Protein AF-E7QYX4-F1 (afdb_monomer)

Solvent-accessible surface area (backbone atoms only — not comparable to full-atom values): 4350 Å² total; per-residue (Å²): 115,68,67,64,57,32,30,70,68,50,37,45,42,76,43,56,59,51,77,83,48,43,72,48,46,80,41,66,25,35,37,66,33,90,64,83,50,68,69,56,45,52,55,42,48,62,56,26,73,77,39,73,22,62,59,83,82,57,87,48,71,67,62,54,50,54,53,49,48,59,66,73,76,106

Structure (mmCIF, N/CA/C/O backbone):
data_AF-E7QYX4-F1
#
_entry.id   AF-E7QYX4-F1
#
loop_
_atom_site.group_PDB
_atom_site.id
_atom_site.type_symbol
_atom_site.label_atom_id
_atom_site.label_alt_id
_atom_site.label_comp_id
_atom_site.label_asym_id
_atom_site.label_entity_id
_atom_site.label_seq_id
_atom_site.pdbx_PDB_ins_code
_atom_site.Cartn_x
_atom_site.Cartn_y
_atom_site.Cartn_z
_atom_site.occupancy
_atom_site.B_iso_or_equiv
_atom_site.auth_seq_id
_atom_site.auth_comp_id
_atom_site.auth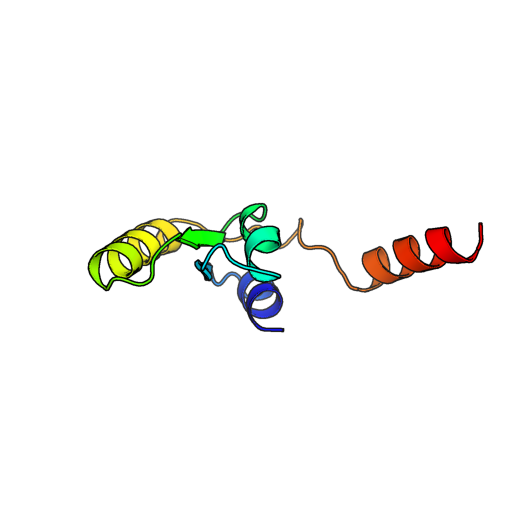_asym_id
_atom_site.auth_atom_id
_atom_site.pdbx_PDB_model_num
ATOM 1 N N . MET A 1 1 ? 5.222 -9.282 -2.856 1.00 74.50 1 MET A N 1
ATOM 2 C CA . MET A 1 1 ? 5.278 -7.883 -2.369 1.00 74.50 1 MET A CA 1
ATOM 3 C C . MET A 1 1 ? 3.843 -7.374 -2.365 1.00 74.50 1 MET A C 1
ATOM 5 O O . MET A 1 1 ? 3.315 -7.059 -3.421 1.00 74.50 1 MET A O 1
ATOM 9 N N . THR A 1 2 ? 3.183 -7.377 -1.207 1.00 92.00 2 THR A N 1
ATOM 10 C CA . THR A 1 2 ? 1.712 -7.501 -1.141 1.00 92.00 2 THR A CA 1
ATOM 11 C C . THR A 1 2 ? 0.925 -6.289 -1.639 1.00 92.00 2 THR A C 1
ATOM 13 O O . THR A 1 2 ? -0.109 -6.473 -2.269 1.00 92.00 2 THR A O 1
ATOM 16 N N . VAL A 1 3 ? 1.398 -5.060 -1.402 1.00 94.31 3 VAL A N 1
ATOM 17 C CA . VAL A 1 3 ? 0.671 -3.844 -1.823 1.00 94.31 3 VAL A CA 1
ATOM 18 C C . VAL A 1 3 ? 0.617 -3.738 -3.347 1.00 94.31 3 VAL A C 1
ATOM 20 O O . VAL A 1 3 ? -0.461 -3.595 -3.909 1.00 94.31 3 VAL A O 1
ATOM 23 N N . GLY A 1 4 ? 1.757 -3.889 -4.029 1.00 92.25 4 GLY A N 1
ATOM 24 C CA . GLY A 1 4 ? 1.797 -3.857 -5.494 1.00 92.25 4 GLY A CA 1
ATOM 25 C C . GLY A 1 4 ? 0.934 -4.949 -6.135 1.00 92.25 4 GLY A C 1
ATOM 26 O O . GLY A 1 4 ? 0.185 -4.672 -7.064 1.00 92.25 4 GLY A O 1
ATOM 27 N N . GLU A 1 5 ? 0.975 -6.173 -5.600 1.00 93.12 5 GLU A N 1
ATOM 28 C CA . GLU A 1 5 ? 0.148 -7.298 -6.072 1.00 93.12 5 GLU A CA 1
ATOM 29 C C . GLU A 1 5 ? -1.356 -7.024 -5.914 1.00 93.12 5 GLU A C 1
ATOM 31 O O . GLU A 1 5 ? -2.141 -7.290 -6.831 1.00 93.12 5 GLU A O 1
ATOM 36 N N . ALA A 1 6 ? -1.755 -6.461 -4.771 1.00 94.88 6 ALA A N 1
ATOM 37 C CA . ALA A 1 6 ? -3.135 -6.081 -4.503 1.00 94.88 6 ALA A CA 1
ATOM 38 C C . ALA A 1 6 ? -3.612 -4.990 -5.471 1.00 94.88 6 ALA A C 1
ATOM 40 O O . ALA A 1 6 ? -4.656 -5.163 -6.101 1.00 94.88 6 ALA A O 1
ATOM 41 N N . LEU A 1 7 ? -2.829 -3.923 -5.666 1.00 93.56 7 LEU A N 1
ATOM 42 C CA . LEU A 1 7 ? -3.189 -2.834 -6.580 1.00 93.56 7 LEU A CA 1
ATOM 43 C C . LEU A 1 7 ? -3.293 -3.321 -8.030 1.00 93.56 7 LEU A C 1
ATOM 45 O O . LEU A 1 7 ? -4.283 -3.016 -8.688 1.00 93.56 7 LEU A O 1
ATOM 49 N N . CYS A 1 8 ? -2.365 -4.162 -8.503 1.00 92.44 8 CYS A N 1
ATOM 50 C CA . CYS A 1 8 ? -2.455 -4.800 -9.826 1.00 92.44 8 CYS A CA 1
ATOM 51 C C . CYS A 1 8 ? -3.725 -5.650 -9.993 1.00 92.44 8 CYS A C 1
ATOM 53 O O . CYS A 1 8 ? -4.242 -5.790 -11.099 1.00 92.44 8 CYS A O 1
ATOM 55 N N . SER A 1 9 ? -4.241 -6.199 -8.892 1.00 92.62 9 SER A N 1
ATOM 56 C CA . SER A 1 9 ? -5.489 -6.968 -8.846 1.00 92.62 9 SER A CA 1
ATOM 57 C C . SER A 1 9 ? -6.710 -6.096 -8.526 1.00 92.62 9 SER A C 1
ATOM 59 O O . SER A 1 9 ? -7.748 -6.622 -8.125 1.00 92.62 9 SER A O 1
ATOM 61 N N . LYS A 1 10 ? -6.591 -4.766 -8.655 1.00 93.12 10 LYS A N 1
ATOM 62 C CA . LYS A 1 10 ? -7.633 -3.772 -8.342 1.00 93.12 10 LYS A CA 1
ATOM 63 C C . LYS A 1 10 ? -8.165 -3.845 -6.909 1.00 93.12 10 LYS A C 1
ATOM 65 O O . LYS A 1 10 ? -9.305 -3.485 -6.631 1.00 93.12 10 LYS A O 1
ATOM 70 N N . THR A 1 11 ? -7.342 -4.317 -5.982 1.00 94.75 11 THR A N 1
ATOM 71 C CA . THR A 1 11 ? -7.688 -4.411 -4.566 1.00 94.75 11 THR A CA 1
ATOM 72 C C . THR A 1 11 ? -7.069 -3.227 -3.819 1.00 94.75 11 THR A C 1
ATOM 74 O O . THR A 1 11 ? -5.840 -3.143 -3.734 1.00 94.75 11 THR A O 1
ATOM 77 N N . PRO A 1 12 ? -7.880 -2.295 -3.282 1.00 96.06 12 PRO A N 1
ATOM 78 C CA . PRO A 1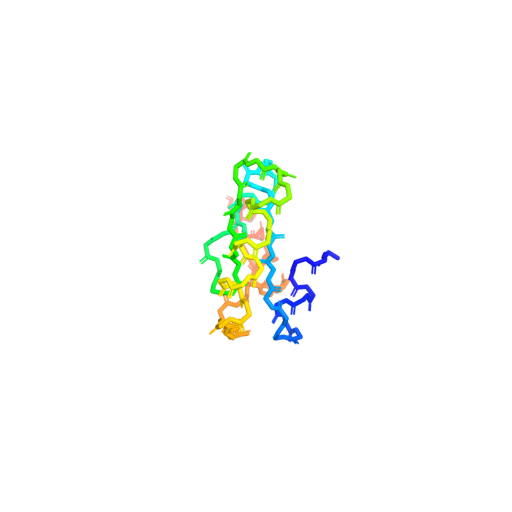 12 ? -7.365 -1.160 -2.529 1.00 96.06 12 PRO A CA 1
ATOM 79 C C . PRO A 1 12 ? -6.724 -1.620 -1.216 1.00 96.06 12 PRO A C 1
ATOM 81 O O . PRO A 1 12 ? -7.103 -2.638 -0.634 1.00 96.06 12 PRO A O 1
ATOM 84 N N . CYS A 1 13 ? -5.749 -0.854 -0.736 1.00 96.06 13 CYS A N 1
ATOM 85 C CA . CYS A 1 13 ? -4.959 -1.193 0.443 1.00 96.06 13 CYS A CA 1
ATOM 86 C C . CYS A 1 13 ? -5.123 -0.151 1.548 1.00 96.06 13 CYS A C 1
ATOM 88 O O . CYS A 1 13 ? -5.127 1.052 1.295 1.00 96.06 13 CYS A O 1
ATOM 90 N N . VAL A 1 14 ? -5.163 -0.618 2.794 1.00 97.19 14 VAL A N 1
ATOM 91 C CA . VAL A 1 14 ? -4.931 0.220 3.974 1.00 97.19 14 VAL A CA 1
ATOM 92 C C . VAL A 1 14 ? -3.560 -0.142 4.523 1.00 97.19 14 VAL A C 1
ATOM 94 O O . VAL A 1 14 ? -3.288 -1.314 4.786 1.00 97.19 14 VAL A O 1
ATOM 97 N N . VAL A 1 15 ? -2.685 0.846 4.682 1.00 97.12 15 VAL A N 1
ATOM 98 C CA . VAL A 1 15 ? -1.305 0.635 5.135 1.00 97.12 15 VAL A CA 1
ATOM 99 C C . VAL A 1 15 ? -0.971 1.550 6.301 1.00 97.12 15 VAL A C 1
ATOM 101 O O . VAL A 1 15 ? -1.442 2.682 6.375 1.00 97.12 15 VAL A O 1
ATOM 104 N N . LYS A 1 16 ? -0.109 1.084 7.206 1.00 97.00 16 LYS A N 1
ATOM 105 C CA . LYS A 1 16 ? 0.482 1.965 8.213 1.00 97.00 16 LYS A CA 1
ATOM 106 C C . LYS A 1 16 ? 1.510 2.875 7.540 1.00 97.00 16 LYS A C 1
ATOM 108 O O . LYS A 1 16 ? 2.404 2.371 6.864 1.00 97.00 16 LYS A O 1
ATOM 113 N N . GLU A 1 17 ? 1.436 4.180 7.773 1.00 95.38 17 GLU A N 1
ATOM 114 C CA . GLU A 1 17 ? 2.389 5.174 7.262 1.00 95.38 17 GLU A CA 1
ATOM 115 C C . GLU A 1 17 ? 3.723 5.100 8.013 1.00 95.38 17 G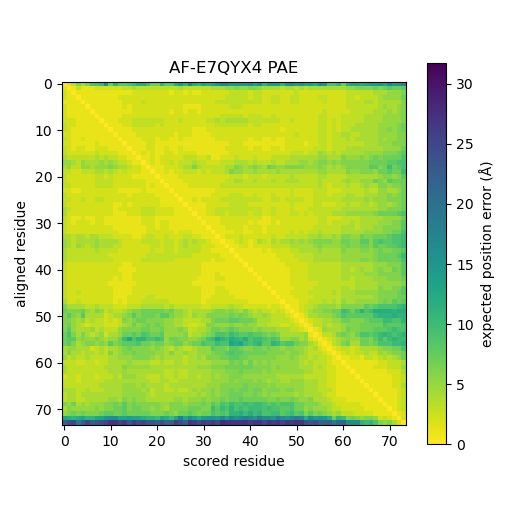LU A C 1
ATOM 117 O O . GLU A 1 17 ? 4.077 5.955 8.823 1.00 95.38 17 GLU A O 1
ATOM 122 N N . SER A 1 18 ? 4.463 4.018 7.795 1.00 94.44 18 SER A N 1
ATOM 123 C CA . SER A 1 18 ? 5.746 3.786 8.441 1.00 94.44 18 SER A CA 1
ATOM 124 C C . SER A 1 18 ? 6.689 2.998 7.537 1.00 94.44 18 SER A C 1
ATOM 126 O O . SER A 1 18 ? 6.299 2.012 6.905 1.00 94.44 18 SER A O 1
ATOM 128 N N . GLY A 1 19 ? 7.956 3.418 7.506 1.00 93.44 19 GLY A N 1
ATOM 129 C CA . GLY A 1 19 ? 9.016 2.742 6.762 1.00 93.44 19 GLY A CA 1
ATOM 130 C C . GLY A 1 19 ? 8.723 2.662 5.264 1.00 93.44 19 GLY A C 1
ATOM 131 O O . GLY A 1 19 ? 8.320 3.641 4.641 1.00 93.44 19 GLY A O 1
ATOM 132 N N . ALA A 1 20 ? 8.910 1.474 4.687 1.00 90.19 20 ALA A N 1
ATOM 133 C CA . ALA A 1 20 ? 8.708 1.236 3.257 1.00 90.19 20 ALA A CA 1
ATOM 134 C C . ALA A 1 20 ? 7.244 1.398 2.800 1.00 90.19 20 ALA A C 1
ATOM 136 O O . ALA A 1 20 ? 6.991 1.574 1.611 1.00 90.19 20 ALA A O 1
ATOM 137 N N . LEU A 1 21 ? 6.271 1.351 3.720 1.00 93.69 21 LEU A N 1
ATOM 138 C CA . LEU A 1 21 ? 4.853 1.477 3.374 1.00 93.69 21 LEU A CA 1
ATOM 139 C C . LEU A 1 21 ? 4.429 2.922 3.089 1.00 93.69 21 LEU A C 1
ATOM 141 O O . LEU A 1 21 ? 3.491 3.134 2.328 1.00 93.69 21 LEU A O 1
ATOM 145 N N . THR A 1 22 ? 5.143 3.915 3.625 1.00 94.81 22 THR A N 1
ATOM 146 C CA . THR A 1 22 ? 4.835 5.338 3.406 1.00 94.81 22 THR A CA 1
ATOM 147 C C . THR A 1 22 ? 4.871 5.713 1.924 1.00 94.81 22 THR A C 1
ATOM 149 O O . THR A 1 22 ? 4.051 6.502 1.467 1.00 94.81 22 THR A O 1
ATOM 152 N N . GLN A 1 23 ? 5.768 5.104 1.146 1.00 91.94 23 GLN A N 1
ATOM 153 C CA . GLN A 1 23 ? 5.882 5.372 -0.290 1.00 91.94 23 GLN A CA 1
ATOM 154 C C . GLN A 1 23 ? 4.670 4.894 -1.095 1.00 91.94 23 GLN A C 1
ATOM 156 O O . GLN A 1 23 ? 4.485 5.340 -2.221 1.00 91.94 23 GLN A O 1
ATOM 161 N N . TRP A 1 24 ? 3.836 4.007 -0.551 1.00 93.50 24 TRP A N 1
ATOM 162 C CA . TRP A 1 24 ? 2.675 3.495 -1.274 1.00 93.50 24 TRP A CA 1
ATOM 163 C C . TRP A 1 24 ? 1.468 4.432 -1.221 1.00 93.50 24 TRP A C 1
ATOM 165 O O . TRP A 1 24 ? 0.609 4.347 -2.089 1.00 93.50 24 TRP A O 1
ATOM 175 N N . VAL A 1 25 ? 1.415 5.356 -0.257 1.00 94.25 25 VAL A N 1
ATOM 176 C CA . VAL A 1 25 ? 0.285 6.287 -0.065 1.00 94.25 25 VAL A CA 1
ATOM 177 C C . VAL A 1 25 ? 0.131 7.274 -1.232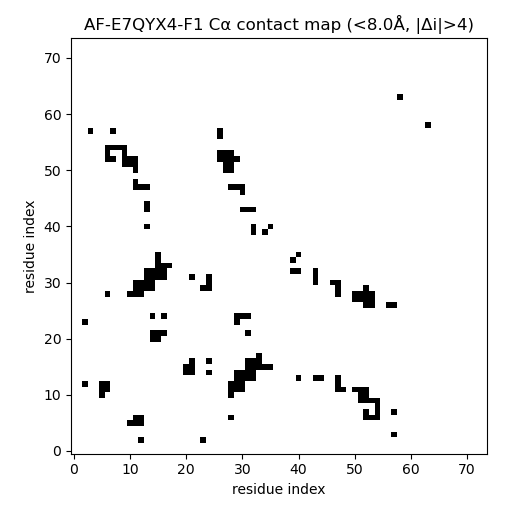 1.00 94.25 25 VAL A C 1
ATOM 179 O O . VAL A 1 25 ? -0.923 7.875 -1.401 1.00 94.25 25 VAL A O 1
ATOM 182 N N . GLN A 1 26 ? 1.157 7.417 -2.075 1.00 91.62 26 GLN A N 1
ATOM 183 C CA . GLN A 1 26 ? 1.074 8.219 -3.299 1.00 91.62 26 GLN A CA 1
ATOM 184 C C . GLN A 1 26 ? 0.238 7.562 -4.412 1.00 91.62 26 GLN A C 1
ATOM 186 O O . GLN A 1 26 ? -0.138 8.249 -5.358 1.00 91.62 26 GLN A O 1
ATOM 191 N N . TYR A 1 27 ? -0.019 6.249 -4.336 1.00 91.75 27 TYR A N 1
ATOM 192 C CA . TYR A 1 27 ? -0.792 5.529 -5.346 1.00 91.75 27 TYR A CA 1
ATOM 193 C C . TYR A 1 27 ? -2.287 5.577 -5.036 1.00 91.75 27 TYR A C 1
ATOM 195 O O . TYR A 1 27 ? -2.719 5.382 -3.897 1.00 91.75 27 TYR A O 1
ATOM 203 N N . GLU A 1 28 ? -3.090 5.785 -6.078 1.00 91.38 28 GLU A N 1
ATOM 204 C CA . GLU A 1 28 ? -4.542 5.732 -5.969 1.00 91.38 28 GLU A CA 1
ATOM 205 C C . GLU A 1 28 ? -5.006 4.353 -5.475 1.00 9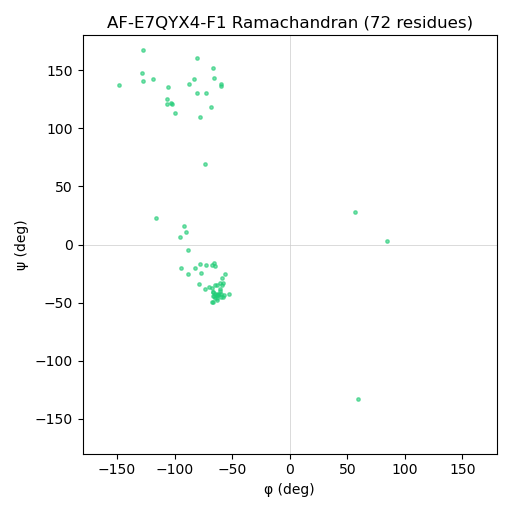1.38 28 GLU A C 1
ATOM 207 O O . GLU A 1 28 ? -4.483 3.310 -5.869 1.00 91.38 28 GLU A O 1
ATOM 212 N N . GLY A 1 29 ? -5.982 4.348 -4.565 1.00 92.56 29 GLY A N 1
ATOM 213 C CA . GLY A 1 29 ? -6.449 3.124 -3.914 1.00 92.56 29 GLY A CA 1
ATOM 214 C C . GLY A 1 29 ? -5.632 2.696 -2.689 1.00 92.56 29 GLY A C 1
ATOM 215 O O . GLY A 1 29 ? -5.972 1.680 -2.081 1.00 92.56 29 GLY A O 1
ATOM 216 N N . VAL A 1 30 ? -4.616 3.462 -2.269 1.00 95.25 30 VAL A N 1
ATOM 217 C CA . VAL A 1 30 ? -3.905 3.249 -0.997 1.00 95.25 30 VAL A CA 1
ATOM 218 C C . VAL A 1 30 ? -4.300 4.315 0.024 1.00 95.25 30 VAL A C 1
ATOM 220 O O . VAL A 1 30 ? -4.099 5.507 -0.183 1.00 95.2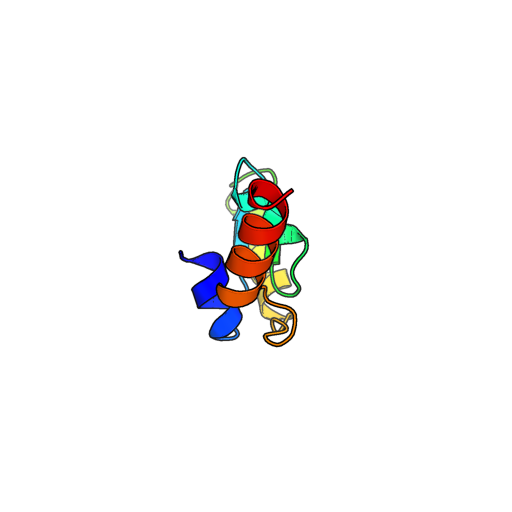5 30 VAL A O 1
ATOM 223 N N . ILE A 1 31 ? -4.841 3.885 1.163 1.00 96.81 31 ILE A N 1
ATOM 224 C CA . ILE A 1 31 ? -5.125 4.750 2.312 1.00 96.81 31 ILE A CA 1
ATOM 225 C C . ILE A 1 31 ? -4.053 4.525 3.378 1.00 96.81 31 ILE A C 1
ATOM 227 O O . ILE A 1 31 ? -3.880 3.411 3.878 1.00 96.81 31 ILE A O 1
ATOM 231 N N . GLY A 1 32 ? -3.354 5.593 3.748 1.00 96.88 32 GLY A N 1
ATOM 232 C CA . GLY A 1 32 ? -2.424 5.590 4.869 1.00 96.88 32 GLY A CA 1
ATOM 233 C C . GLY A 1 32 ? -3.122 5.816 6.214 1.00 96.88 32 GLY A C 1
ATOM 234 O O . GLY A 1 32 ? -4.078 6.588 6.322 1.00 96.88 32 GLY A O 1
ATOM 235 N N . VAL A 1 33 ? -2.653 5.121 7.253 1.00 97.75 33 VAL A N 1
ATOM 236 C CA . VAL A 1 33 ? -3.031 5.352 8.655 1.00 97.75 33 VAL A CA 1
ATOM 237 C C . VAL A 1 33 ? -1.795 5.529 9.534 1.00 97.75 33 VAL A C 1
ATOM 239 O O . VAL A 1 33 ? -0.797 4.823 9.391 1.00 97.75 33 VAL A O 1
ATOM 242 N N . THR A 1 34 ? -1.856 6.451 10.492 1.00 96.31 34 THR A N 1
ATOM 243 C CA . THR A 1 34 ? -0.741 6.728 11.416 1.00 96.31 34 THR A CA 1
ATOM 244 C C . THR A 1 34 ? -0.777 5.850 12.672 1.00 96.31 34 THR A C 1
ATOM 246 O O . THR A 1 34 ? 0.270 5.560 13.256 1.00 96.31 34 THR A O 1
ATOM 249 N N . ASN A 1 35 ? -1.958 5.360 13.060 1.00 95.12 35 ASN A N 1
ATOM 250 C CA . ASN A 1 35 ? -2.160 4.404 14.149 1.00 95.12 35 ASN A CA 1
ATOM 251 C C . ASN A 1 35 ? -2.979 3.187 13.680 1.00 95.12 35 ASN A C 1
ATOM 253 O O . ASN A 1 35 ? -3.534 3.183 12.583 1.00 95.12 35 ASN A O 1
ATOM 257 N N . ILE A 1 36 ? -3.004 2.139 14.506 1.00 96.50 36 ILE A N 1
ATOM 258 C CA . ILE A 1 36 ? -3.633 0.846 14.186 1.00 96.50 36 ILE A CA 1
ATOM 259 C C . ILE A 1 36 ? -4.816 0.527 15.105 1.00 96.50 36 ILE A C 1
ATOM 261 O O . ILE A 1 36 ? -5.160 -0.637 15.303 1.00 96.50 36 ILE A O 1
ATOM 265 N N . GLU A 1 37 ? -5.411 1.555 15.707 1.00 98.19 37 GLU A N 1
ATOM 266 C CA . GLU A 1 37 ? -6.589 1.380 16.550 1.00 98.19 37 GLU A CA 1
ATOM 267 C C . GLU A 1 37 ? -7.780 0.905 15.699 1.00 98.19 37 GLU A C 1
ATOM 269 O O . GLU A 1 37 ? -7.917 1.344 14.551 1.00 98.19 37 GLU A O 1
ATOM 274 N N . PRO A 1 38 ? -8.649 0.021 16.225 1.00 98.19 38 PRO A N 1
ATOM 275 C CA . PRO A 1 38 ? -9.725 -0.586 15.442 1.00 98.19 38 PRO A CA 1
ATOM 276 C C . PRO A 1 38 ? -10.612 0.422 14.704 1.00 98.19 38 PRO A C 1
ATOM 278 O O . PRO A 1 38 ? -10.890 0.229 13.522 1.00 98.19 38 PRO A O 1
ATOM 281 N N . ASP A 1 39 ? -10.990 1.524 15.355 1.00 98.12 39 ASP A N 1
ATOM 282 C CA . ASP A 1 39 ? -11.860 2.550 14.767 1.00 98.12 39 ASP A CA 1
ATOM 283 C C . ASP A 1 39 ? -11.179 3.300 13.613 1.00 98.12 39 ASP A C 1
ATOM 285 O O . ASP A 1 39 ? -11.805 3.591 12.584 1.00 98.12 39 ASP A O 1
ATOM 289 N N . THR A 1 40 ? -9.874 3.558 13.740 1.00 97.56 40 THR A N 1
ATOM 290 C CA . THR A 1 40 ? -9.055 4.147 12.674 1.00 97.56 40 THR A CA 1
ATOM 291 C C . THR A 1 40 ? -8.997 3.217 11.468 1.00 97.56 40 THR A C 1
ATOM 293 O O . THR A 1 40 ? -9.220 3.657 10.338 1.00 97.56 40 THR A O 1
ATOM 296 N N . ILE A 1 41 ? -8.751 1.922 11.696 1.00 97.81 41 ILE A N 1
ATOM 297 C CA . ILE A 1 41 ? -8.693 0.920 10.625 1.00 97.81 41 ILE A CA 1
ATOM 298 C C . ILE A 1 41 ? -10.057 0.756 9.956 1.00 97.81 41 ILE A C 1
ATOM 300 O O . ILE A 1 41 ? -10.130 0.793 8.731 1.00 97.81 41 ILE A O 1
ATOM 304 N N . ALA A 1 42 ? -11.141 0.638 10.724 1.00 97.75 42 ALA A N 1
ATOM 305 C CA . ALA A 1 42 ? -12.494 0.512 10.185 1.00 97.75 42 ALA A CA 1
ATOM 306 C C . ALA A 1 42 ? -12.859 1.711 9.297 1.00 97.75 42 ALA A C 1
ATOM 308 O O . ALA A 1 42 ? -13.326 1.542 8.170 1.00 97.75 42 ALA A O 1
ATOM 309 N N . THR A 1 43 ? -12.556 2.926 9.761 1.00 97.12 43 THR A N 1
ATOM 310 C CA . THR A 1 43 ? -12.762 4.155 8.985 1.00 97.12 43 THR A CA 1
ATOM 311 C C . THR A 1 43 ? -11.936 4.159 7.698 1.00 97.12 43 THR A C 1
ATOM 313 O O . THR A 1 43 ? -12.428 4.560 6.642 1.00 97.12 43 THR A O 1
ATOM 316 N N . ALA A 1 44 ? -10.678 3.719 7.759 1.00 97.06 44 ALA A N 1
ATOM 317 C CA . ALA A 1 44 ? -9.804 3.646 6.595 1.00 97.06 44 ALA A CA 1
ATOM 318 C C . ALA A 1 44 ? -10.275 2.599 5.577 1.00 97.06 44 ALA A C 1
ATOM 320 O O . ALA A 1 44 ? -10.274 2.883 4.382 1.00 97.06 44 ALA A O 1
ATOM 321 N N . VAL A 1 45 ? -10.740 1.432 6.032 1.00 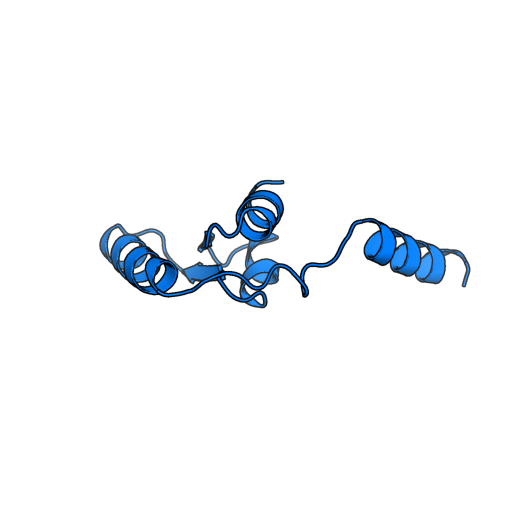96.81 45 VAL A N 1
ATOM 322 C CA . VAL A 1 45 ? -11.308 0.383 5.171 1.00 96.81 45 VAL A CA 1
ATOM 323 C C . VAL A 1 45 ? -12.575 0.879 4.475 1.00 96.81 45 VAL A C 1
ATOM 325 O O . VAL A 1 45 ? -12.719 0.697 3.269 1.00 96.81 45 VAL A O 1
ATOM 328 N N . GLU A 1 46 ? -13.465 1.572 5.189 1.00 96.50 46 GLU A N 1
ATOM 329 C CA . GLU A 1 46 ? -14.676 2.149 4.591 1.00 96.50 46 GLU A CA 1
ATOM 330 C C . GLU A 1 46 ? -14.373 3.216 3.535 1.00 96.50 46 GLU A C 1
ATOM 332 O O . GLU A 1 46 ? -15.076 3.305 2.523 1.00 96.50 46 GLU A O 1
ATOM 337 N N . LYS A 1 47 ? -13.310 4.004 3.735 1.00 94.88 47 LYS A N 1
ATOM 338 C CA . LYS A 1 47 ? -12.798 4.931 2.717 1.00 94.88 47 LYS A CA 1
ATOM 339 C C . LYS A 1 47 ? -12.213 4.175 1.525 1.00 94.88 47 LYS A C 1
ATOM 341 O O . LYS A 1 47 ? -12.588 4.458 0.393 1.00 94.88 47 LYS A O 1
ATOM 346 N N . ALA A 1 48 ? -11.349 3.193 1.778 1.00 95.06 48 ALA A N 1
ATOM 347 C CA . ALA A 1 48 ? -10.671 2.408 0.751 1.00 95.06 48 ALA A CA 1
ATOM 348 C C . ALA A 1 48 ? -11.656 1.645 -0.146 1.00 95.06 48 ALA A C 1
ATOM 350 O O . ALA A 1 48 ? -11.470 1.610 -1.356 1.00 95.06 48 ALA A O 1
ATOM 351 N N . ARG A 1 49 ? -12.747 1.108 0.419 1.00 92.62 49 ARG A N 1
ATOM 352 C CA . ARG A 1 49 ? -13.796 0.380 -0.320 1.00 92.62 49 ARG A CA 1
ATOM 353 C C . ARG A 1 49 ? -14.422 1.194 -1.458 1.00 92.62 49 ARG A C 1
ATOM 355 O O . ARG A 1 49 ? -14.966 0.613 -2.389 1.00 92.62 49 ARG A O 1
ATOM 362 N N . ARG A 1 50 ? -14.398 2.525 -1.369 1.00 88.62 50 ARG A N 1
ATOM 363 C CA . ARG A 1 50 ? -14.985 3.422 -2.377 1.00 88.62 50 ARG A CA 1
ATOM 364 C C . ARG A 1 50 ? -14.015 3.790 -3.500 1.00 88.62 50 ARG A C 1
ATOM 366 O O . ARG A 1 50 ? -14.436 4.464 -4.433 1.00 88.62 50 ARG A O 1
ATOM 373 N N . ASN A 1 51 ? -12.760 3.359 -3.403 1.00 87.38 51 ASN A N 1
ATOM 374 C CA . ASN A 1 51 ? -11.712 3.666 -4.363 1.00 87.38 51 ASN A CA 1
ATOM 375 C C . ASN A 1 51 ? -11.411 2.429 -5.213 1.00 87.38 51 ASN A C 1
ATOM 377 O O . ASN A 1 51 ? -11.255 1.329 -4.682 1.00 87.38 51 ASN A O 1
ATOM 381 N N . GLU A 1 52 ? -11.274 2.621 -6.521 1.00 88.06 52 GLU A N 1
ATOM 382 C CA . GLU A 1 52 ? -10.741 1.604 -7.426 1.00 88.06 52 GLU A CA 1
ATOM 383 C C . GLU A 1 52 ? -9.285 1.981 -7.744 1.00 88.06 52 GLU A C 1
ATOM 385 O O . GLU A 1 52 ? -9.054 3.090 -8.222 1.00 88.06 52 GLU A O 1
ATOM 390 N N . PRO A 1 53 ? -8.292 1.125 -7.443 1.00 89.69 53 PRO A N 1
ATOM 391 C CA . PRO A 1 53 ? -6.901 1.418 -7.770 1.00 89.69 53 PRO A CA 1
ATOM 392 C C . PRO A 1 53 ? -6.682 1.623 -9.271 1.00 89.69 53 PRO A C 1
ATOM 394 O O . PRO A 1 53 ? -7.133 0.811 -10.084 1.00 89.69 53 PRO A O 1
ATOM 397 N N . ASP A 1 54 ? -5.909 2.647 -9.630 1.00 86.19 54 ASP A N 1
ATOM 398 C CA . ASP A 1 54 ? -5.421 2.815 -10.995 1.00 86.19 54 ASP A CA 1
ATOM 399 C C . ASP A 1 54 ? -4.240 1.871 -11.257 1.00 86.19 54 ASP A C 1
ATOM 401 O O . ASP A 1 54 ? -3.131 2.041 -10.745 1.00 86.19 54 ASP A O 1
ATOM 405 N N . THR A 1 55 ? -4.480 0.858 -12.087 1.00 81.19 55 THR A N 1
ATOM 406 C CA . THR A 1 55 ? -3.475 -0.143 -12.453 1.00 81.19 55 THR A CA 1
ATOM 407 C C . THR A 1 55 ? -2.464 0.350 -13.489 1.00 81.19 55 THR A C 1
ATOM 409 O O . THR A 1 55 ? -1.435 -0.295 -13.671 1.00 81.19 55 THR A O 1
ATOM 412 N N . VAL A 1 56 ? -2.740 1.449 -14.202 1.00 78.38 56 VAL A N 1
ATOM 413 C CA . VAL A 1 56 ? -1.889 1.946 -15.301 1.00 78.38 56 VAL A CA 1
ATOM 414 C C . VAL A 1 56 ? -0.672 2.698 -14.765 1.00 78.38 56 VAL A C 1
ATOM 416 O O . VAL A 1 56 ? 0.410 2.606 -15.337 1.00 78.38 56 VAL A O 1
ATOM 419 N N . ASN A 1 57 ? -0.829 3.398 -13.641 1.00 78.94 57 ASN A N 1
ATOM 420 C CA . ASN A 1 57 ? 0.213 4.237 -13.045 1.00 78.94 57 ASN A CA 1
ATOM 421 C C . ASN A 1 57 ? 1.128 3.505 -12.043 1.00 78.94 57 ASN A C 1
ATOM 423 O O . ASN A 1 57 ? 1.920 4.137 -11.341 1.00 78.94 57 ASN A O 1
ATOM 427 N N . LEU A 1 58 ? 1.060 2.172 -11.968 1.00 85.88 58 LEU A N 1
ATOM 428 C CA . LEU A 1 58 ? 1.949 1.379 -11.119 1.00 85.88 58 LEU A CA 1
ATOM 429 C C . LEU A 1 58 ? 3.309 1.179 -11.794 1.00 85.88 58 LEU A C 1
ATOM 431 O O . LEU A 1 58 ? 3.404 0.757 -12.946 1.00 85.88 58 LEU A O 1
ATOM 435 N N . MET A 1 59 ? 4.385 1.449 -11.054 1.00 87.19 59 MET A N 1
ATOM 436 C CA . MET A 1 59 ? 5.740 1.269 -11.567 1.00 87.19 59 MET A CA 1
ATOM 437 C C . MET A 1 59 ? 6.043 -0.223 -11.754 1.00 87.19 59 MET A C 1
ATOM 439 O O . MET A 1 59 ? 6.045 -0.996 -10.797 1.00 87.19 59 MET A O 1
ATOM 443 N N . GLY A 1 60 ? 6.311 -0.625 -12.996 1.00 88.75 60 GLY A N 1
ATOM 444 C CA . GLY A 1 60 ? 6.742 -1.982 -13.323 1.00 88.75 60 GLY A CA 1
ATOM 445 C C . GLY A 1 60 ? 8.234 -2.206 -13.063 1.00 88.75 60 GLY A C 1
ATOM 446 O O . GLY A 1 60 ? 9.025 -1.263 -13.045 1.00 88.75 60 GLY A O 1
ATOM 447 N N . TRP A 1 61 ? 8.638 -3.474 -12.941 1.00 90.81 61 TRP A N 1
ATOM 448 C CA . TRP A 1 61 ? 10.044 -3.846 -12.733 1.00 90.81 61 TRP A CA 1
ATOM 449 C C . TRP A 1 61 ? 10.982 -3.351 -13.838 1.00 90.81 61 TRP A C 1
ATOM 451 O O . TRP A 1 61 ? 12.102 -2.974 -13.520 1.00 90.81 61 TRP A O 1
ATOM 461 N N . GLY A 1 62 ? 10.519 -3.284 -15.093 1.00 93.12 62 GLY A N 1
ATOM 462 C CA . GLY A 1 62 ? 11.310 -2.728 -16.199 1.00 93.12 62 GLY A CA 1
ATOM 463 C C . GLY A 1 62 ? 11.707 -1.266 -15.966 1.00 93.12 62 GLY A C 1
ATOM 464 O O . GLY A 1 62 ? 12.873 -0.912 -16.066 1.00 93.12 62 GLY A O 1
ATOM 465 N N . ALA A 1 63 ? 10.766 -0.427 -15.523 1.00 91.50 63 ALA A N 1
ATOM 466 C CA . ALA A 1 63 ? 11.067 0.970 -15.210 1.00 91.50 63 ALA A CA 1
ATOM 467 C C . ALA A 1 63 ? 12.047 1.105 -14.029 1.00 91.50 63 ALA A C 1
ATOM 469 O O . ALA A 1 63 ? 12.892 1.998 -14.022 1.00 91.50 63 ALA A O 1
ATOM 470 N N . VAL A 1 64 ? 11.956 0.212 -13.035 1.00 92.62 64 VAL A N 1
ATOM 471 C CA . VAL A 1 64 ? 12.906 0.170 -11.911 1.00 92.62 64 VAL A CA 1
ATOM 472 C C . VAL A 1 64 ? 14.304 -0.214 -12.398 1.00 92.62 64 VAL A C 1
ATOM 474 O O . VAL A 1 64 ? 15.279 0.418 -11.991 1.00 92.62 64 VAL A O 1
ATOM 477 N N . THR A 1 65 ? 14.424 -1.219 -13.272 1.00 96.25 65 THR A N 1
ATOM 478 C CA . THR A 1 65 ? 15.721 -1.615 -13.839 1.00 96.25 65 THR A CA 1
ATOM 479 C C . THR A 1 65 ? 16.316 -0.507 -14.699 1.00 96.25 65 THR A C 1
ATOM 481 O O . THR A 1 65 ? 17.484 -0.190 -14.506 1.00 96.25 65 THR A O 1
ATOM 484 N N . ASP A 1 66 ? 15.520 0.171 -15.529 1.00 95.62 66 ASP A N 1
ATOM 485 C CA . ASP A 1 66 ? 15.987 1.287 -16.367 1.00 95.62 66 ASP A CA 1
ATOM 486 C C . ASP A 1 66 ? 16.547 2.447 -15.517 1.00 95.62 66 ASP A C 1
ATOM 488 O O . ASP A 1 66 ? 17.580 3.051 -15.830 1.00 95.62 66 ASP A O 1
ATOM 492 N N . GLN A 1 67 ? 15.887 2.754 -14.394 1.00 94.31 67 GLN A N 1
ATOM 493 C CA . GLN A 1 67 ? 16.355 3.766 -13.441 1.00 94.31 67 GLN A CA 1
ATOM 494 C C . GLN A 1 67 ? 17.660 3.352 -12.754 1.00 94.31 67 GLN A C 1
ATOM 496 O O . GLN A 1 67 ? 18.554 4.184 -12.581 1.00 94.31 67 GLN A O 1
ATOM 501 N N . LEU A 1 68 ? 17.783 2.079 -12.369 1.00 96.31 68 LEU A N 1
ATOM 502 C CA . LEU A 1 68 ? 19.001 1.547 -11.759 1.00 96.31 68 LEU A CA 1
ATOM 503 C C . LEU A 1 68 ? 20.166 1.540 -12.752 1.00 96.31 68 LEU A C 1
ATOM 505 O O . LEU A 1 68 ? 21.256 1.988 -12.405 1.00 96.31 68 LEU A O 1
ATOM 509 N N . GLU A 1 69 ? 19.946 1.104 -13.990 1.00 96.81 69 GLU A N 1
ATOM 510 C CA . GLU A 1 69 ? 20.955 1.149 -15.051 1.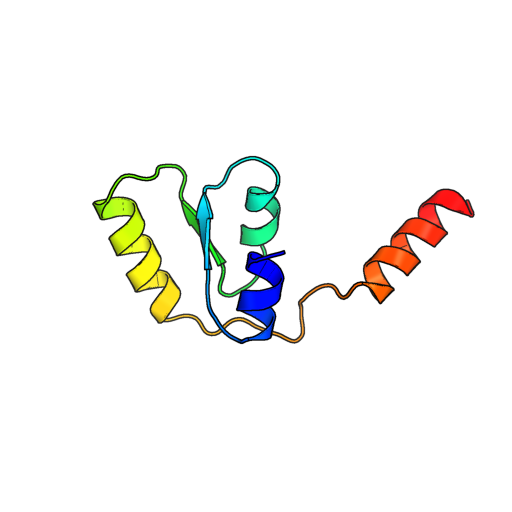00 96.81 69 GLU A CA 1
ATOM 511 C C . GLU A 1 69 ? 21.453 2.580 -15.277 1.00 96.81 69 GLU A C 1
ATOM 513 O O . GLU A 1 69 ? 22.659 2.814 -15.311 1.00 96.81 69 GLU A O 1
ATOM 518 N N . THR A 1 70 ? 20.546 3.561 -15.309 1.00 96.38 70 THR A N 1
ATOM 519 C CA . THR A 1 70 ? 20.902 4.987 -15.428 1.00 96.38 70 THR A CA 1
ATOM 520 C C . THR A 1 70 ? 21.774 5.484 -14.269 1.00 96.38 70 THR A C 1
ATOM 522 O O . THR A 1 70 ? 22.604 6.375 -14.458 1.00 96.38 70 THR A O 1
ATOM 525 N N . LEU A 1 71 ? 21.589 4.950 -13.060 1.00 95.69 71 LEU A N 1
ATOM 526 C CA . LEU A 1 71 ? 22.383 5.327 -11.890 1.00 95.69 71 LEU A CA 1
ATOM 527 C C . LEU A 1 71 ? 23.808 4.761 -11.949 1.00 95.69 71 LEU A C 1
ATOM 529 O O . LEU A 1 71 ? 24.738 5.448 -11.536 1.00 95.69 71 LEU A O 1
ATOM 533 N N . TYR A 1 72 ? 23.970 3.529 -12.438 1.00 94.62 72 TYR A N 1
ATOM 534 C CA . TYR A 1 72 ? 25.250 2.809 -12.431 1.00 94.62 72 TYR A CA 1
ATOM 535 C C . TYR A 1 72 ? 26.069 2.939 -13.722 1.00 94.62 72 TYR A C 1
ATOM 537 O O . TYR A 1 72 ? 27.271 2.691 -13.690 1.00 94.62 72 TYR A O 1
ATOM 545 N N . LEU A 1 73 ? 25.443 3.294 -14.847 1.00 91.00 73 LEU A N 1
ATOM 546 C CA . LEU A 1 73 ? 26.111 3.527 -16.137 1.00 91.00 73 LEU A CA 1
ATOM 547 C C . LEU A 1 73 ? 26.438 5.011 -16.387 1.00 91.00 73 LEU A C 1
ATOM 549 O O . LEU A 1 73 ? 26.886 5.368 -17.478 1.00 91.00 73 LEU A O 1
ATOM 553 N N . LYS A 1 74 ? 26.209 5.863 -15.383 1.00 55.69 74 LYS A N 1
ATOM 554 C CA . LYS A 1 74 ? 26.816 7.196 -15.279 1.00 55.69 74 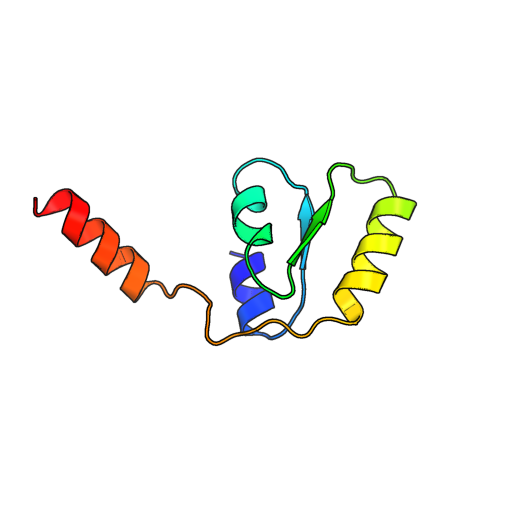LYS A CA 1
ATOM 555 C C . LYS A 1 74 ? 28.239 7.104 -14.747 1.00 55.69 74 LYS A C 1
ATOM 557 O O . LYS A 1 74 ? 29.049 7.952 -15.181 1.00 55.69 74 LYS A O 1
#

pLDDT: mean 92.61, std 6.36, range [55.69, 98.19]

Secondary structure (DSSP, 8-state):
-HHHHHHHTT--EEEESSGGGGGGGGSTTEEEES---HHHHHHHHHHHTT----STTSPPHHHHHHHHHHHH--

Foldseek 3Di:
DPCLVCLLVQHAEEDECDDPCVVVCPWWLYHYDPDDDPVRVVVSVVVSVVTGTDNVPDDDPVNVVVVVCVVVVD

Organism: NCBI:txid797209

Sequence (74 aa):
MTVGEALCSKTPCVVKESGALTQWVQYEGVIGVTNIEPDTIATAVEKARRNEPDTVNLMGWGAVTDQLETLYLK

Mean predicted aligned error: 3.92 Å

Nearest PDB structures (foldseek):
  2bfw-assembly1_A  TM=7.770E-01  e=8.569E-01  Pyrococcus abyssi
  4zjc-assembly1_A  TM=7.827E-01  e=1.291E+00  Homo sapiens
  6hll-assembly1_A  TM=7.818E-01  e=1.382E+00  Homo sapiens
  5ws3-assembly1_A  TM=7.802E-01  e=1.382E+00  Homo sapiens
  6v9s-assembly1_A  TM=7.391E-01  e=1.584E+00  Homo sapiens

Radius of gyration: 14.48 Å; Cα contacts (8 Å, |Δi|>4): 93; chains: 1; bounding box: 42×16×33 Å